Protein AF-A0A3D5HBB6-F1 (afdb_monomer)

Nearest PDB structures (foldseek):
  1wib-assembly1_A  TM=2.309E-01  e=7.895E-01  Mus musculus
  6h2v-assembly2_D  TM=2.590E-01  e=2.700E+00  Homo sapiens
  2jfd-assembly3_C  TM=2.347E-01  e=3.073E+00  Homo sapiens
  5col-assembly1_A  TM=2.822E-01  e=7.605E+00  Methanocaldococcus jannaschii
  4n30-assembly1_A  TM=2.978E-01  e=7.605E+00  Pseudomonas aeruginosa

pLDDT: mean 94.05, std 7.43, range [58.75, 98.12]

Solvent-accessible surface area (backbone atoms only — not comparable to full-atom values): 4925 Å² total; per-residue (Å²): 132,95,63,71,50,77,47,79,42,58,43,39,57,64,69,85,78,46,55,72,67,55,44,49,63,73,41,72,84,42,85,48,73,66,46,41,52,53,49,57,68,52,28,34,81,37,83,90,40,25,46,77,42,34,37,42,38,34,28,79,88,78,72,49,68,51,76,50,66,71,64,99,61,95,74,85,89,80,133

Structure (mmCIF, N/CA/C/O backbone):
data_AF-A0A3D5HBB6-F1
#
_entry.id   AF-A0A3D5HBB6-F1
#
loop_
_atom_site.group_PDB
_atom_site.id
_atom_site.type_symbol
_atom_site.label_atom_id
_atom_site.label_alt_id
_atom_site.label_comp_id
_atom_site.label_asym_id
_atom_site.label_entity_id
_atom_site.label_seq_id
_atom_site.pdbx_PDB_ins_code
_atom_site.Cartn_x
_atom_site.Cartn_y
_atom_site.Cartn_z
_atom_site.occupancy
_atom_site.B_iso_or_equiv
_atom_site.auth_seq_id
_atom_site.auth_comp_id
_atom_site.auth_asym_id
_atom_site.auth_atom_id
_atom_site.pdbx_PDB_model_num
ATOM 1 N N . MET A 1 1 ? 25.888 -7.025 -12.840 1.00 74.94 1 MET A N 1
ATOM 2 C CA . MET A 1 1 ? 24.855 -7.444 -11.867 1.00 74.94 1 MET A CA 1
ATOM 3 C C . MET A 1 1 ? 23.570 -6.808 -12.341 1.00 74.94 1 MET A C 1
ATOM 5 O O . MET A 1 1 ? 23.562 -5.591 -12.437 1.00 74.94 1 MET A O 1
ATOM 9 N N . ASN A 1 2 ? 22.563 -7.591 -12.724 1.00 85.88 2 ASN A N 1
ATOM 10 C CA . ASN A 1 2 ? 21.312 -7.028 -13.235 1.00 85.88 2 ASN A CA 1
ATOM 11 C C . ASN A 1 2 ? 20.547 -6.392 -12.072 1.00 85.88 2 ASN A C 1
ATOM 13 O O . ASN A 1 2 ? 20.416 -7.020 -11.019 1.00 85.88 2 ASN A O 1
ATOM 17 N N . LYS A 1 3 ? 20.088 -5.151 -12.245 1.00 93.44 3 LYS A N 1
ATOM 18 C CA . LYS A 1 3 ? 19.362 -4.389 -11.223 1.00 93.44 3 LYS A CA 1
ATOM 19 C C . LYS A 1 3 ? 18.043 -3.895 -11.798 1.00 93.44 3 LYS A C 1
ATOM 21 O O . LYS A 1 3 ? 17.971 -3.532 -12.968 1.00 93.44 3 LYS A O 1
ATOM 26 N N . VAL A 1 4 ? 17.024 -3.854 -10.952 1.00 96.00 4 VAL A N 1
ATOM 27 C CA . VAL A 1 4 ? 15.748 -3.192 -11.227 1.00 96.00 4 VAL A CA 1
ATOM 28 C C . VAL A 1 4 ? 15.388 -2.400 -9.977 1.00 96.00 4 VAL A C 1
ATOM 30 O O . VAL A 1 4 ? 15.488 -2.926 -8.868 1.00 96.00 4 VAL A O 1
ATOM 33 N N . VAL A 1 5 ? 15.027 -1.134 -10.156 1.00 97.25 5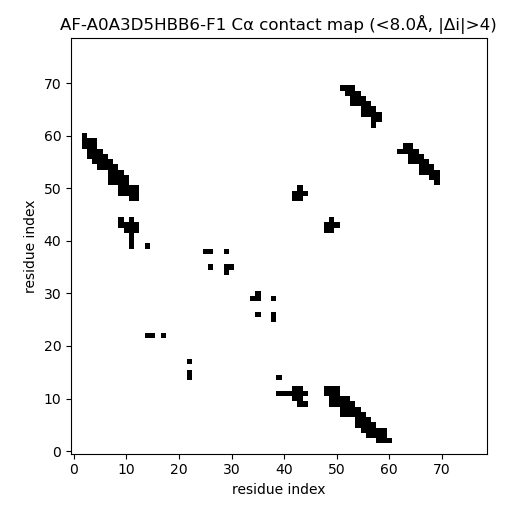 VAL A N 1
ATOM 34 C CA . VAL A 1 5 ? 14.495 -0.272 -9.099 1.00 97.25 5 VAL A CA 1
ATOM 35 C C . VAL A 1 5 ? 12.984 -0.437 -9.084 1.00 97.25 5 VAL A C 1
ATOM 37 O O . VAL A 1 5 ? 12.356 -0.375 -10.142 1.00 97.25 5 VAL A O 1
ATOM 40 N N . PHE A 1 6 ? 12.433 -0.653 -7.894 1.00 97.69 6 PHE A N 1
ATOM 41 C CA . PHE A 1 6 ? 10.998 -0.715 -7.663 1.00 97.69 6 PHE A CA 1
ATOM 42 C C . PHE A 1 6 ? 10.564 0.497 -6.857 1.00 97.69 6 PHE A C 1
ATOM 44 O O . PHE A 1 6 ? 11.199 0.830 -5.856 1.00 97.69 6 PHE A O 1
ATOM 51 N N . ASP A 1 7 ? 9.467 1.094 -7.290 1.00 97.81 7 ASP A N 1
ATOM 52 C CA . ASP A 1 7 ? 8.715 2.100 -6.555 1.00 97.81 7 ASP A CA 1
ATOM 53 C C . ASP A 1 7 ? 7.283 1.585 -6.390 1.00 97.81 7 A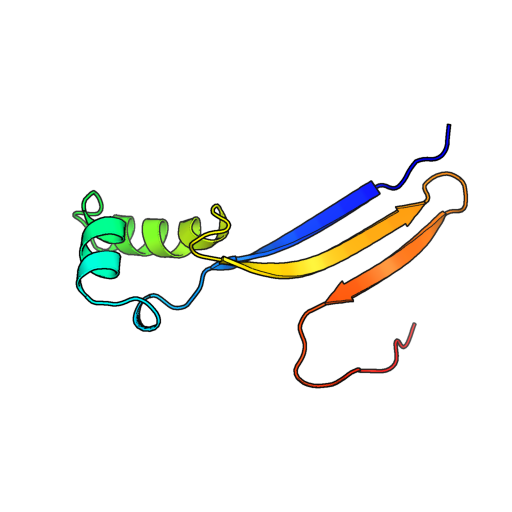SP A C 1
ATOM 55 O O . ASP A 1 7 ? 6.712 1.059 -7.350 1.00 97.81 7 ASP A O 1
ATOM 59 N N . ILE A 1 8 ? 6.735 1.619 -5.176 1.00 97.19 8 ILE A N 1
ATOM 60 C CA . ILE A 1 8 ? 5.465 0.954 -4.848 1.00 97.19 8 ILE A CA 1
ATOM 61 C C . ILE A 1 8 ? 4.567 1.927 -4.105 1.00 97.19 8 ILE A C 1
ATOM 63 O O . ILE A 1 8 ? 4.891 2.357 -3.001 1.00 97.19 8 ILE A O 1
ATOM 67 N N . GLU A 1 9 ? 3.384 2.151 -4.665 1.00 97.25 9 GLU A N 1
ATOM 68 C CA . GLU A 1 9 ? 2.354 2.984 -4.061 1.00 97.25 9 GLU A CA 1
ATOM 69 C C . GLU A 1 9 ? 1.201 2.131 -3.545 1.00 97.25 9 GLU A C 1
ATOM 71 O O . GLU A 1 9 ? 0.748 1.181 -4.197 1.00 97.25 9 GLU A O 1
ATOM 76 N N . THR A 1 10 ? 0.706 2.481 -2.361 1.00 97.62 10 THR A N 1
ATOM 77 C CA . THR A 1 10 ? -0.337 1.730 -1.656 1.00 97.62 10 THR A CA 1
ATOM 78 C C . THR A 1 10 ? -1.491 2.628 -1.242 1.00 97.62 10 THR A C 1
ATOM 80 O O . THR A 1 10 ? -1.321 3.810 -0.946 1.00 97.62 10 THR A O 1
ATOM 83 N N . LEU A 1 11 ? -2.684 2.041 -1.190 1.00 97.00 11 LEU A N 1
ATOM 84 C CA . LEU A 1 11 ? -3.895 2.691 -0.712 1.00 97.00 11 LEU A CA 1
ATOM 85 C C . LEU A 1 11 ? -4.515 1.842 0.393 1.00 97.00 11 LEU A C 1
ATOM 87 O O . LEU A 1 11 ? -4.792 0.658 0.185 1.00 97.00 11 LEU A O 1
ATOM 91 N N . GLY A 1 12 ? -4.732 2.456 1.557 1.00 97.75 12 GLY A N 1
ATOM 92 C CA . GLY A 1 12 ? -5.472 1.841 2.653 1.00 97.75 12 GLY A CA 1
ATOM 93 C C . GLY A 1 12 ? -6.906 1.532 2.227 1.00 97.75 12 GLY A C 1
ATOM 94 O O . GLY A 1 12 ? -7.519 2.304 1.486 1.00 97.75 12 GLY A O 1
ATOM 95 N N . PHE A 1 13 ? -7.445 0.402 2.671 1.00 97.62 13 PHE A N 1
ATOM 96 C CA . PHE A 1 13 ? -8.845 0.088 2.427 1.00 97.62 13 PHE A CA 1
ATOM 97 C C . PHE A 1 13 ? -9.763 1.059 3.187 1.00 97.62 13 PHE A C 1
ATOM 99 O O . PHE A 1 13 ? -9.395 1.533 4.268 1.00 97.62 13 PHE A O 1
ATOM 106 N N . PRO A 1 14 ? -10.968 1.338 2.657 1.00 96.19 14 PRO A N 1
ATOM 107 C CA . PRO A 1 14 ? -11.995 2.063 3.395 1.00 96.19 14 PRO A CA 1
ATOM 108 C C . PRO A 1 14 ? -12.269 1.404 4.752 1.00 96.19 14 PRO A C 1
ATOM 110 O O . PRO A 1 14 ? -12.319 0.177 4.846 1.00 96.19 14 PRO A O 1
ATOM 113 N N . LEU A 1 15 ? -12.452 2.197 5.812 1.00 96.00 15 LEU A N 1
ATOM 114 C CA . LEU A 1 15 ? -12.662 1.654 7.159 1.00 96.00 15 LEU A CA 1
ATOM 115 C C . LEU A 1 15 ? -13.911 0.757 7.237 1.00 96.00 15 LEU A C 1
ATOM 117 O O . LEU A 1 15 ? -13.905 -0.263 7.918 1.00 96.00 15 LEU A O 1
ATOM 121 N N . ASP A 1 16 ? -14.955 1.120 6.498 1.00 96.62 16 ASP A N 1
ATOM 122 C CA . ASP A 1 16 ? -16.224 0.399 6.390 1.00 96.62 16 ASP A CA 1
ATOM 123 C C . ASP A 1 16 ? -16.129 -0.915 5.595 1.00 96.62 16 ASP A 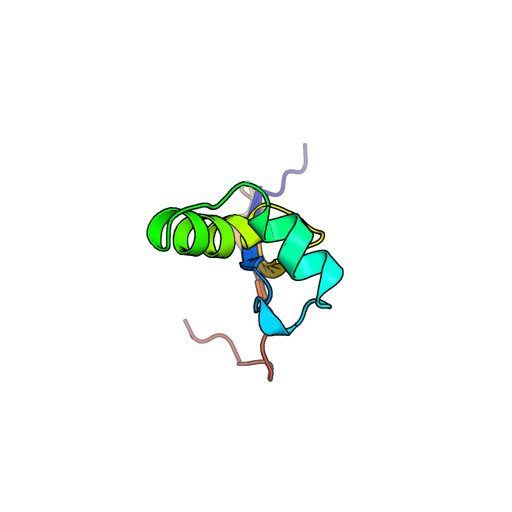C 1
ATOM 125 O O . ASP A 1 16 ? -17.081 -1.693 5.586 1.00 96.62 16 ASP A O 1
ATOM 129 N N . SER A 1 17 ? -14.983 -1.203 4.970 1.00 97.06 17 SER A N 1
ATOM 130 C CA . SER A 1 17 ? -14.716 -2.511 4.359 1.00 97.06 17 SER A CA 1
ATOM 131 C C . SER A 1 17 ? -14.295 -3.589 5.368 1.00 97.06 17 SER A C 1
ATOM 133 O O . SER A 1 17 ? -14.322 -4.774 5.034 1.00 97.06 17 SER A O 1
ATOM 135 N N . PHE A 1 18 ? -13.918 -3.198 6.591 1.00 97.69 18 PHE A N 1
ATOM 136 C CA . PHE A 1 18 ? -13.553 -4.110 7.677 1.00 97.69 18 PHE A CA 1
ATOM 137 C C . PHE A 1 18 ? -14.765 -4.447 8.553 1.00 97.69 18 PHE A C 1
ATOM 139 O O . PHE A 1 18 ? -15.674 -3.628 8.706 1.00 97.69 18 PHE A O 1
ATOM 146 N N . ASP A 1 19 ? -14.767 -5.624 9.180 1.00 98.12 19 ASP A N 1
ATOM 147 C CA . ASP A 1 19 ? -15.803 -5.978 10.156 1.00 98.12 19 ASP A CA 1
ATOM 148 C C . ASP A 1 19 ? -15.699 -5.145 11.451 1.00 98.12 19 ASP A C 1
ATOM 150 O O . ASP A 1 19 ? -14.681 -4.510 11.732 1.00 98.12 19 ASP A O 1
ATOM 154 N N . GLU A 1 20 ? -16.757 -5.139 12.267 1.00 97.88 20 GLU A N 1
ATOM 155 C CA . GLU A 1 20 ? -16.830 -4.311 13.482 1.00 97.88 20 GLU A CA 1
ATOM 156 C C . GLU A 1 20 ? -15.670 -4.563 14.460 1.00 97.88 20 GLU A C 1
ATOM 158 O O . GLU A 1 20 ? -15.130 -3.621 15.043 1.00 97.88 20 GLU A O 1
ATOM 163 N N . LYS A 1 21 ? -15.235 -5.821 14.612 1.00 98.00 21 LYS A N 1
ATOM 164 C CA . LYS A 1 21 ? -14.141 -6.173 15.532 1.00 98.00 21 LYS A CA 1
ATOM 165 C C . LYS A 1 21 ? -12.799 -5.686 15.003 1.00 98.00 21 LYS A C 1
ATOM 167 O O . LYS A 1 21 ? -11.947 -5.251 15.778 1.00 98.00 21 LYS A O 1
ATOM 172 N N . GLN A 1 22 ? -12.597 -5.764 13.692 1.00 97.56 22 GLN A N 1
ATOM 173 C CA . GLN A 1 22 ? -11.420 -5.216 13.031 1.00 97.56 22 GLN A CA 1
ATOM 174 C C . GLN A 1 22 ? -11.382 -3.693 13.160 1.00 97.56 22 GLN A C 1
ATOM 176 O O . GLN A 1 22 ? -10.334 -3.155 13.513 1.00 97.56 22 GLN A O 1
ATOM 181 N N . GLN A 1 23 ? -12.505 -3.004 12.944 1.00 97.69 23 GLN A N 1
ATOM 182 C CA . GLN A 1 23 ? -12.584 -1.550 13.107 1.00 97.69 23 GLN A CA 1
ATOM 183 C C . GLN A 1 23 ? -12.247 -1.128 14.544 1.00 97.69 23 GLN A C 1
ATOM 185 O O . GLN A 1 23 ? -11.401 -0.254 14.740 1.00 97.69 23 GLN A O 1
ATOM 190 N N . GLU A 1 24 ? -12.828 -1.790 15.550 1.00 97.12 24 GLU A N 1
ATOM 191 C CA . GLU A 1 24 ? -12.513 -1.542 16.963 1.00 97.12 24 GLU A CA 1
ATOM 192 C C . GLU A 1 24 ? -11.020 -1.758 17.247 1.00 97.12 24 GLU A C 1
ATOM 194 O O . GLU A 1 24 ? -10.363 -0.915 17.861 1.00 97.12 24 GLU A O 1
ATOM 199 N N . TYR A 1 25 ? -10.449 -2.858 16.750 1.00 97.31 25 TYR A N 1
ATOM 200 C CA . TYR A 1 25 ? -9.037 -3.165 16.950 1.00 97.31 25 TYR A CA 1
ATOM 201 C C . TYR A 1 25 ? -8.102 -2.148 16.284 1.00 97.31 25 TYR A C 1
ATOM 203 O O . TYR A 1 25 ? -7.097 -1.764 16.888 1.00 97.31 25 TYR A O 1
ATOM 211 N N . LEU A 1 26 ? -8.408 -1.717 15.057 1.00 97.56 26 LEU A N 1
ATOM 212 C CA . LEU A 1 26 ? -7.629 -0.7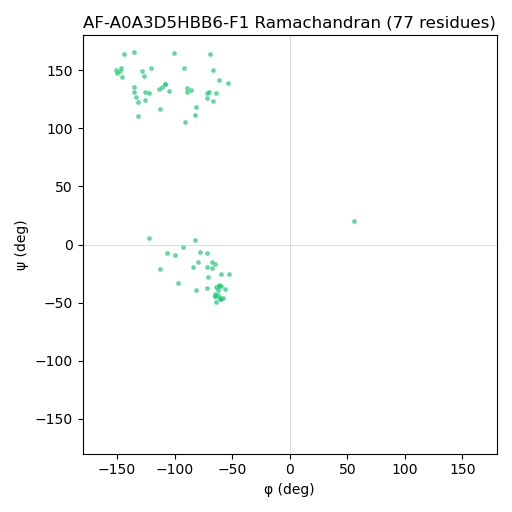10 14.332 1.00 97.56 26 LEU A CA 1
ATOM 213 C C . LEU A 1 26 ? -7.677 0.643 15.051 1.00 97.56 26 LEU A C 1
ATOM 215 O O . LEU A 1 26 ? -6.661 1.330 15.121 1.00 97.56 26 LEU A O 1
ATOM 219 N N . MET A 1 27 ? -8.821 0.983 15.651 1.00 97.38 27 MET A N 1
ATOM 220 C CA . MET A 1 27 ? -9.052 2.267 16.320 1.00 97.38 27 MET A CA 1
ATOM 221 C C . MET A 1 27 ? -8.756 2.271 17.820 1.00 97.38 27 MET A C 1
ATOM 223 O O . MET A 1 27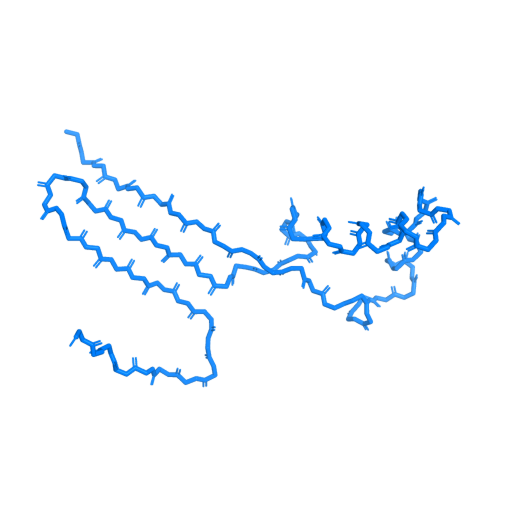 ? -8.839 3.322 18.449 1.00 97.38 27 MET A O 1
ATOM 227 N N . LYS A 1 28 ? -8.365 1.138 18.414 1.00 96.75 28 LYS A N 1
ATOM 228 C CA . LYS A 1 28 ? -8.230 0.966 19.876 1.00 96.75 28 LYS A CA 1
ATOM 229 C C . LYS A 1 28 ? -7.364 2.010 20.593 1.00 96.75 28 LYS A C 1
ATOM 231 O O . LYS A 1 28 ? -7.510 2.203 21.798 1.00 96.75 28 LYS A O 1
ATOM 236 N N . PHE A 1 29 ? -6.425 2.639 19.884 1.00 96.38 29 PHE A N 1
ATOM 237 C CA . PHE A 1 29 ? -5.515 3.644 20.440 1.00 96.38 29 PHE A CA 1
ATOM 238 C C . PHE A 1 29 ? -5.842 5.080 20.017 1.00 96.38 29 PHE A C 1
ATOM 240 O O . PHE A 1 29 ? -5.242 5.999 20.566 1.00 96.38 29 PHE A O 1
ATOM 247 N N . ALA A 1 30 ? -6.787 5.273 19.097 1.00 97.19 30 ALA A N 1
ATOM 248 C CA . ALA A 1 30 ? -7.216 6.578 18.620 1.00 97.19 30 ALA A CA 1
ATOM 249 C C . ALA A 1 30 ? -8.380 7.096 19.475 1.00 97.19 30 ALA A C 1
ATOM 251 O O . ALA A 1 30 ? -9.511 6.614 19.383 1.00 97.19 30 ALA A O 1
ATOM 252 N N . LYS A 1 31 ? -8.097 8.062 20.345 1.00 96.31 31 LYS A N 1
ATOM 253 C CA . LYS A 1 31 ? -9.039 8.601 21.332 1.00 96.31 31 LYS A CA 1
ATOM 254 C C . LYS A 1 31 ? -9.711 9.879 20.850 1.00 96.31 31 LYS A C 1
ATOM 256 O O . LYS A 1 31 ? -10.870 10.101 21.198 1.00 96.31 31 LYS A O 1
ATOM 261 N N . THR A 1 32 ? -9.013 10.699 20.067 1.00 97.94 32 THR A N 1
ATOM 262 C CA . THR A 1 32 ? -9.579 11.912 19.454 1.00 97.94 32 THR A CA 1
ATOM 263 C C . THR A 1 32 ? -9.953 11.683 17.992 1.00 97.94 32 THR A C 1
ATOM 265 O O . THR A 1 32 ? -9.546 10.698 17.373 1.00 97.94 32 THR A O 1
ATOM 268 N N . ASP A 1 33 ? -10.750 12.583 17.420 1.00 96.81 33 ASP A N 1
ATOM 269 C CA . ASP A 1 33 ? -11.141 12.477 16.012 1.00 96.81 33 ASP A CA 1
ATOM 270 C C . ASP A 1 33 ? -9.962 12.766 15.066 1.00 96.81 33 ASP A C 1
ATOM 272 O O . ASP A 1 33 ? -9.866 12.170 13.988 1.00 96.81 33 ASP A O 1
ATOM 276 N N . GLU A 1 34 ? -9.002 13.585 15.501 1.00 97.88 34 GLU A N 1
ATOM 277 C CA . GLU A 1 34 ? -7.724 13.777 14.813 1.00 97.88 34 GLU A CA 1
ATOM 278 C C . GLU A 1 34 ? -6.911 12.475 14.795 1.00 97.88 34 GLU A C 1
ATOM 280 O O . GLU A 1 34 ? -6.491 12.029 13.727 1.00 97.88 34 GLU A O 1
ATOM 285 N N . GLU A 1 35 ? -6.755 11.803 15.942 1.00 97.81 35 GLU A N 1
ATOM 286 C CA . GLU A 1 35 ? -6.027 10.528 16.028 1.00 97.81 35 GLU A CA 1
ATOM 287 C C . GLU A 1 35 ? -6.686 9.428 15.181 1.00 97.81 35 GLU A C 1
ATOM 289 O O . GLU A 1 35 ? -5.990 8.611 14.568 1.00 97.81 35 GLU A O 1
ATOM 294 N N . LYS A 1 36 ? -8.023 9.403 15.102 1.00 96.50 36 LYS A N 1
ATOM 295 C CA . LYS A 1 36 ? -8.752 8.470 14.224 1.00 96.50 36 LYS A CA 1
ATOM 296 C C . LYS A 1 36 ? -8.458 8.761 12.759 1.00 96.50 36 LYS A C 1
ATOM 298 O O . LYS A 1 36 ? -8.180 7.836 12.000 1.00 96.50 36 LYS A O 1
ATOM 303 N N . THR A 1 37 ? -8.474 10.034 12.372 1.00 96.62 37 THR A N 1
ATOM 304 C CA . THR A 1 37 ? -8.163 10.458 11.002 1.00 96.62 37 THR A CA 1
ATOM 305 C C . THR A 1 37 ? -6.745 10.047 10.614 1.00 96.62 37 THR A C 1
ATOM 307 O O . THR A 1 37 ? -6.544 9.438 9.562 1.00 96.62 37 THR A O 1
ATOM 310 N N . GLU A 1 38 ? -5.764 10.289 11.483 1.00 97.19 38 GLU A N 1
ATOM 311 C CA . GLU A 1 38 ? -4.389 9.837 11.256 1.00 97.19 38 GLU A CA 1
ATOM 312 C C . GLU A 1 38 ? -4.271 8.312 11.184 1.00 97.19 38 GLU A C 1
ATOM 314 O O . GLU A 1 38 ? -3.507 7.783 10.377 1.00 97.19 38 GLU A O 1
ATOM 319 N N . THR A 1 39 ? -5.009 7.590 12.029 1.00 97.50 39 THR A N 1
ATOM 320 C CA . THR A 1 39 ? -5.014 6.121 12.032 1.00 97.50 39 THR A CA 1
ATOM 321 C C . THR A 1 39 ? -5.538 5.576 10.708 1.00 97.50 39 THR A C 1
ATOM 323 O O . THR A 1 39 ? -4.915 4.684 10.135 1.00 97.50 39 THR A O 1
ATOM 326 N N . ILE A 1 40 ? -6.618 6.160 10.175 1.00 96.75 40 ILE A N 1
ATOM 327 C CA . ILE A 1 40 ? -7.158 5.821 8.849 1.00 96.75 40 ILE A CA 1
ATOM 328 C C . ILE A 1 40 ? -6.114 6.091 7.759 1.00 96.75 40 ILE A C 1
ATOM 330 O O . ILE A 1 40 ? -5.881 5.236 6.907 1.00 96.75 40 ILE A O 1
ATOM 334 N N . GLN A 1 41 ? -5.441 7.244 7.800 1.00 95.50 41 GLN A N 1
ATOM 335 C CA . GLN A 1 41 ? -4.400 7.582 6.823 1.00 95.50 41 GLN A CA 1
ATOM 336 C C . GLN A 1 41 ? -3.228 6.594 6.850 1.00 95.50 41 GLN A C 1
ATOM 338 O O . GLN A 1 41 ? -2.683 6.273 5.799 1.00 95.50 41 GLN A O 1
ATOM 343 N N . LYS A 1 42 ? -2.872 6.073 8.030 1.00 96.62 42 LYS A N 1
ATOM 344 C CA . LYS A 1 42 ? -1.784 5.100 8.218 1.00 96.62 42 LYS A CA 1
ATOM 345 C C . LYS A 1 42 ? -2.157 3.668 7.820 1.00 96.62 42 LYS A C 1
ATOM 347 O O . LYS A 1 42 ? -1.270 2.813 7.803 1.00 96.62 42 LYS A O 1
ATOM 352 N N . LEU A 1 43 ? -3.416 3.373 7.474 1.00 97.75 43 LEU A N 1
ATOM 353 C CA . LEU A 1 43 ? -3.818 2.029 7.030 1.00 97.75 43 LEU A CA 1
ATOM 354 C C . LEU A 1 43 ? -3.052 1.573 5.783 1.00 97.75 43 LEU A C 1
ATOM 356 O O . LEU A 1 43 ? -2.864 0.372 5.600 1.00 97.75 43 LEU A O 1
ATOM 360 N N . ASN A 1 44 ? -2.564 2.504 4.958 1.00 96.94 44 ASN A N 1
ATOM 361 C CA . ASN A 1 44 ? -1.738 2.193 3.791 1.00 96.94 44 ASN A CA 1
ATOM 362 C C . ASN A 1 44 ? -0.366 1.573 4.141 1.00 96.94 44 ASN A C 1
ATOM 364 O O . ASN A 1 44 ? 0.249 0.938 3.293 1.00 96.94 44 ASN A O 1
ATOM 368 N N . LEU A 1 45 ? 0.100 1.683 5.390 1.00 96.19 45 LEU A N 1
ATOM 369 C CA . LEU A 1 45 ? 1.423 1.207 5.817 1.00 96.19 45 LEU A CA 1
ATOM 370 C C . LEU A 1 45 ? 1.481 -0.296 6.140 1.00 96.19 45 LEU A C 1
A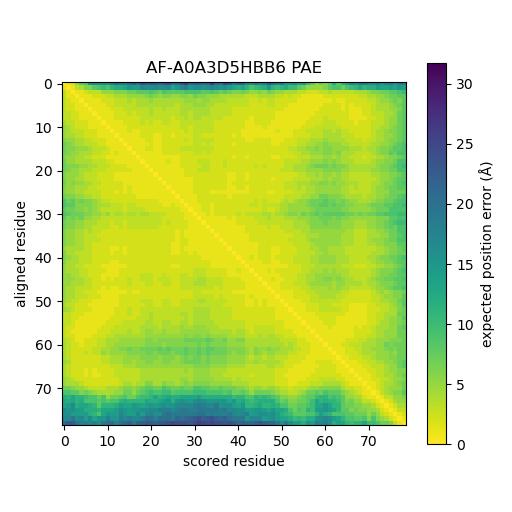TOM 372 O O . LEU A 1 45 ? 2.513 -0.783 6.603 1.00 96.19 45 LEU A O 1
ATOM 376 N N . SER A 1 46 ? 0.391 -1.043 5.940 1.00 95.69 46 SER A N 1
ATOM 377 C CA . SER A 1 46 ? 0.327 -2.476 6.242 1.00 95.69 46 SER A CA 1
ATOM 378 C C . SER A 1 46 ? -0.338 -3.267 5.111 1.00 95.69 46 SER A C 1
ATOM 380 O O . SER A 1 46 ? -1.412 -2.886 4.644 1.00 95.69 46 SER A O 1
ATOM 382 N N . PRO A 1 47 ? 0.226 -4.427 4.718 1.00 94.94 47 PRO A N 1
ATOM 383 C CA . PRO A 1 47 ? -0.340 -5.269 3.662 1.00 94.94 47 PRO A CA 1
ATOM 384 C C . PRO A 1 47 ? -1.685 -5.905 4.044 1.00 94.94 47 PRO A C 1
ATOM 386 O O . PRO A 1 47 ? -2.386 -6.414 3.178 1.00 94.94 47 PRO A O 1
ATOM 389 N N . LEU A 1 48 ? -2.050 -5.906 5.331 1.00 96.56 48 LEU A N 1
ATOM 390 C CA . LEU A 1 48 ? -3.341 -6.423 5.799 1.00 96.56 48 LEU A CA 1
ATOM 391 C C . LEU A 1 48 ? -4.471 -5.397 5.682 1.00 96.56 48 LEU A C 1
ATOM 393 O O . LEU A 1 48 ? -5.640 -5.769 5.719 1.00 96.56 48 LEU A O 1
ATOM 397 N N . THR A 1 49 ? -4.129 -4.114 5.581 1.00 98.00 49 THR A N 1
ATOM 398 C CA . THR A 1 49 ? -5.087 -3.001 5.604 1.00 98.00 49 THR A CA 1
ATOM 399 C C . THR A 1 49 ? -5.020 -2.137 4.354 1.00 98.00 49 THR A C 1
ATOM 401 O O . THR A 1 49 ? -5.702 -1.119 4.284 1.00 98.00 49 THR A O 1
ATOM 404 N N . ALA A 1 50 ? -4.225 -2.538 3.364 1.00 97.75 50 ALA A N 1
ATOM 405 C CA . ALA A 1 50 ? -3.993 -1.788 2.145 1.00 97.75 50 ALA A CA 1
ATOM 406 C C . ALA A 1 50 ? -3.851 -2.703 0.933 1.00 97.75 50 ALA A C 1
ATOM 408 O O . ALA A 1 50 ? -3.555 -3.893 1.055 1.00 97.75 50 ALA A O 1
ATOM 409 N N . LYS A 1 51 ? -3.974 -2.106 -0.251 1.00 96.62 51 LYS A N 1
ATOM 410 C CA . LYS A 1 51 ? -3.603 -2.724 -1.525 1.00 96.62 51 LYS A CA 1
ATOM 411 C C . LYS A 1 51 ? -2.529 -1.907 -2.232 1.00 96.62 51 LYS A C 1
ATOM 413 O O . LYS A 1 51 ? -2.468 -0.688 -2.079 1.00 96.62 51 LYS A O 1
ATOM 418 N N . ILE A 1 52 ? -1.717 -2.577 -3.045 1.00 97.31 52 ILE A N 1
ATOM 419 C CA . ILE A 1 52 ? -0.843 -1.908 -4.014 1.00 97.31 52 ILE A CA 1
ATOM 420 C C . ILE A 1 52 ? -1.723 -1.325 -5.121 1.00 97.31 52 ILE A C 1
ATOM 422 O O . ILE A 1 52 ? -2.577 -2.030 -5.658 1.00 97.31 52 ILE A O 1
ATOM 426 N N . ILE A 1 53 ? -1.510 -0.054 -5.456 1.00 96.81 53 ILE A N 1
ATOM 427 C CA . ILE A 1 53 ? -2.224 0.644 -6.535 1.00 96.81 53 ILE A CA 1
ATOM 428 C C . ILE A 1 53 ? -1.317 1.002 -7.711 1.00 96.81 53 ILE A C 1
ATOM 430 O O . ILE A 1 53 ? -1.819 1.170 -8.818 1.00 96.81 53 ILE A O 1
ATOM 434 N N . ALA A 1 54 ? -0.000 1.070 -7.503 1.00 96.81 54 ALA A N 1
ATOM 435 C CA . ALA A 1 54 ? 0.967 1.224 -8.579 1.00 96.81 54 ALA A CA 1
ATOM 436 C C . ALA A 1 54 ? 2.308 0.566 -8.232 1.00 96.81 54 ALA A C 1
ATOM 438 O O . ALA A 1 54 ? 2.720 0.527 -7.073 1.00 96.81 54 ALA A O 1
ATOM 439 N N . ILE A 1 55 ? 2.983 0.057 -9.260 1.00 97.75 55 ILE A N 1
ATOM 440 C CA . ILE A 1 55 ? 4.352 -0.452 -9.213 1.00 97.75 55 ILE A CA 1
ATOM 441 C C . ILE A 1 55 ? 5.112 0.151 -10.390 1.00 97.75 55 ILE A C 1
ATOM 443 O O . ILE A 1 55 ? 4.868 -0.206 -11.547 1.00 97.75 55 ILE A O 1
ATOM 447 N N . GLY A 1 56 ? 6.051 1.041 -10.093 1.00 96.88 56 GLY A N 1
ATOM 448 C CA . GLY A 1 56 ? 7.056 1.511 -11.034 1.00 96.88 56 GLY A CA 1
ATOM 449 C C . GLY A 1 56 ? 8.251 0.564 -11.055 1.00 96.88 56 GLY A C 1
ATOM 450 O O . GLY A 1 56 ? 8.765 0.173 -10.009 1.00 96.88 56 GLY A O 1
ATOM 451 N N . MET A 1 57 ? 8.704 0.187 -12.247 1.00 97.44 57 MET A N 1
ATOM 452 C CA . MET A 1 57 ? 9.914 -0.608 -12.449 1.00 97.44 57 MET A CA 1
ATOM 453 C C . MET A 1 57 ? 10.846 0.109 -13.417 1.00 97.44 57 MET A C 1
ATOM 455 O O . MET A 1 57 ? 10.416 0.491 -14.506 1.00 97.44 57 MET A O 1
ATOM 459 N N . LEU A 1 58 ? 12.122 0.238 -13.054 1.00 97.00 58 LEU A N 1
ATOM 460 C CA . LEU A 1 58 ? 13.153 0.851 -13.894 1.00 97.00 58 LEU A CA 1
ATOM 461 C C . LEU A 1 58 ? 14.411 -0.017 -13.923 1.00 97.00 58 LEU A C 1
ATOM 463 O O . LEU A 1 58 ? 14.979 -0.336 -12.878 1.00 97.00 58 LEU A O 1
ATOM 467 N N . ASN A 1 59 ? 14.886 -0.355 -15.118 1.00 96.50 59 ASN A N 1
ATOM 468 C CA . ASN A 1 59 ? 16.256 -0.816 -15.300 1.00 96.50 59 ASN A CA 1
ATOM 469 C C . ASN A 1 59 ? 17.172 0.421 -15.393 1.00 96.50 59 ASN A C 1
ATOM 471 O O . ASN A 1 59 ? 17.092 1.147 -16.386 1.00 96.50 59 ASN A O 1
ATOM 475 N N . PRO A 1 60 ? 18.040 0.682 -14.397 1.00 95.19 60 PRO A N 1
ATOM 476 C CA . PRO A 1 60 ? 18.877 1.880 -14.389 1.00 95.19 60 PRO A CA 1
ATOM 477 C C . PRO A 1 60 ? 20.001 1.833 -15.434 1.00 95.19 60 PRO A C 1
ATOM 479 O O . PRO A 1 60 ? 20.534 2.880 -15.786 1.00 95.19 60 PRO A O 1
ATOM 482 N N . ASP A 1 61 ? 20.356 0.646 -15.934 1.00 94.94 61 ASP A N 1
ATOM 483 C CA . ASP A 1 61 ? 21.425 0.479 -16.920 1.00 94.94 61 ASP A CA 1
ATOM 484 C C . ASP A 1 61 ? 20.922 0.796 -18.340 1.00 94.94 61 ASP A C 1
ATOM 486 O O . ASP A 1 61 ? 21.639 1.407 -19.129 1.00 94.94 61 ASP A O 1
ATOM 490 N N . SER A 1 62 ? 19.684 0.402 -18.676 1.00 95.00 62 SER A N 1
ATOM 491 C CA . SER A 1 62 ? 19.079 0.660 -19.997 1.00 95.00 62 SER A CA 1
ATOM 492 C C . SER A 1 62 ? 18.125 1.855 -20.036 1.00 95.00 62 SER A C 1
ATOM 494 O O . SER A 1 62 ? 17.673 2.237 -21.116 1.00 95.00 62 SER A O 1
ATOM 496 N N . ASN A 1 63 ? 17.786 2.419 -18.875 1.00 93.38 63 ASN A N 1
ATOM 497 C CA . ASN A 1 63 ? 16.755 3.441 -18.696 1.00 93.38 63 ASN A CA 1
ATOM 498 C C . ASN A 1 63 ? 15.361 3.028 -1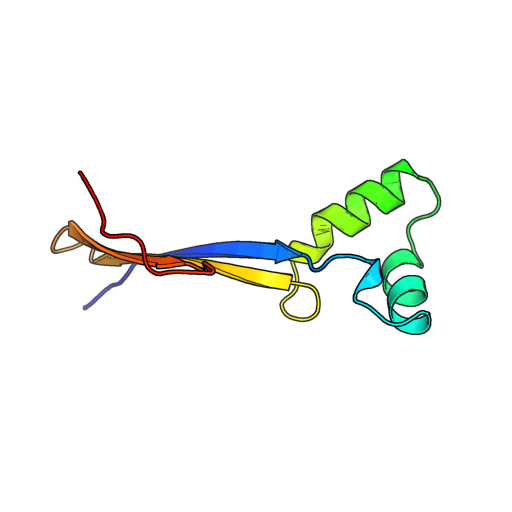9.220 1.00 93.38 63 ASN A C 1
ATOM 500 O O . ASN A 1 63 ? 14.513 3.871 -19.504 1.00 93.38 63 ASN A O 1
ATOM 504 N N . GLN A 1 64 ? 15.118 1.722 -19.372 1.00 94.62 64 GLN A N 1
ATOM 505 C CA . GLN A 1 64 ? 13.814 1.187 -19.751 1.00 94.62 64 GLN A CA 1
ATOM 506 C C . GLN A 1 64 ? 12.984 0.920 -18.502 1.00 94.62 64 GLN A C 1
ATOM 508 O O . GLN A 1 64 ? 13.473 0.320 -17.540 1.00 94.62 64 GLN A O 1
ATOM 513 N N . GLY A 1 65 ? 11.718 1.324 -18.539 1.00 93.94 65 GLY A N 1
ATOM 514 C CA . GLY A 1 65 ? 10.802 1.154 -17.423 1.00 93.94 65 GLY A CA 1
ATOM 515 C C . GLY A 1 65 ? 9.429 0.651 -17.837 1.00 93.94 65 GLY A C 1
ATOM 516 O O . GLY A 1 65 ? 9.063 0.651 -19.013 1.00 93.94 65 GLY A O 1
ATOM 517 N N . LYS A 1 66 ? 8.673 0.206 -16.838 1.00 94.25 66 LYS A N 1
ATOM 518 C CA . LYS A 1 66 ? 7.268 -0.173 -16.965 1.00 94.25 66 LYS A CA 1
ATOM 519 C C . LYS A 1 66 ? 6.538 0.196 -15.683 1.00 94.25 66 LYS A C 1
ATOM 521 O O . LYS A 1 66 ? 7.094 0.061 -14.598 1.00 94.25 66 LYS A O 1
ATOM 526 N N . VAL A 1 67 ? 5.287 0.615 -15.824 1.00 93.56 67 VAL A N 1
ATOM 527 C CA . VAL A 1 67 ? 4.381 0.844 -14.700 1.00 93.56 67 VAL A CA 1
ATOM 528 C C . VAL A 1 67 ? 3.257 -0.179 -14.775 1.00 93.56 67 VAL A C 1
ATOM 530 O O . VAL A 1 67 ? 2.704 -0.428 -15.848 1.00 93.56 67 VAL A O 1
ATOM 533 N N . LEU A 1 68 ? 2.951 -0.798 -13.642 1.00 93.69 68 LEU A N 1
ATOM 534 C CA . LEU A 1 68 ? 1.721 -1.550 -13.420 1.00 93.69 68 LEU A CA 1
ATOM 535 C C . LEU A 1 68 ? 0.864 -0.732 -12.461 1.00 93.69 68 LEU A C 1
ATOM 537 O O . LEU A 1 68 ? 1.402 -0.178 -11.509 1.00 93.69 68 LEU A O 1
ATOM 541 N N . TYR A 1 69 ? -0.438 -0.644 -12.693 1.00 94.50 69 TYR A N 1
ATOM 542 C CA . TYR A 1 69 ? -1.339 0.096 -11.817 1.00 94.50 69 TYR A CA 1
ATOM 543 C C . TYR A 1 69 ? -2.712 -0.569 -11.767 1.00 94.50 69 TYR A C 1
ATOM 545 O O . TYR A 1 69 ? -3.106 -1.261 -12.707 1.00 94.50 69 TYR A O 1
ATOM 553 N N . ASP A 1 70 ? -3.410 -0.395 -10.648 1.00 93.81 70 ASP A N 1
ATOM 554 C CA . ASP A 1 70 ? -4.778 -0.872 -10.472 1.00 93.81 70 ASP A CA 1
ATOM 555 C C . ASP A 1 70 ? -5.751 0.122 -11.109 1.00 93.81 7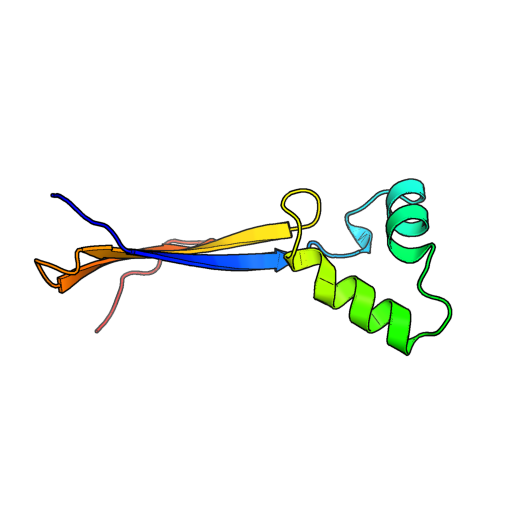0 ASP A C 1
ATOM 557 O O . ASP A 1 70 ? -5.809 1.292 -10.726 1.00 93.81 70 ASP A O 1
ATOM 561 N N . ALA A 1 71 ? -6.502 -0.343 -12.101 1.00 91.25 71 ALA A N 1
ATOM 562 C CA . ALA A 1 71 ? -7.458 0.469 -12.834 1.00 91.25 71 ALA A CA 1
ATOM 563 C C . ALA A 1 71 ? -8.616 -0.398 -13.345 1.00 91.25 71 ALA A C 1
ATOM 565 O O . ALA A 1 71 ? -8.421 -1.568 -13.678 1.00 91.25 71 ALA A O 1
ATOM 566 N N . PRO A 1 72 ? -9.828 0.168 -13.480 1.00 89.75 72 PRO A N 1
ATOM 567 C CA . PRO A 1 72 ? -10.980 -0.575 -13.985 1.00 89.75 72 PRO A CA 1
ATOM 568 C C . PRO A 1 72 ? -10.846 -0.966 -15.465 1.00 89.75 72 PRO A C 1
ATOM 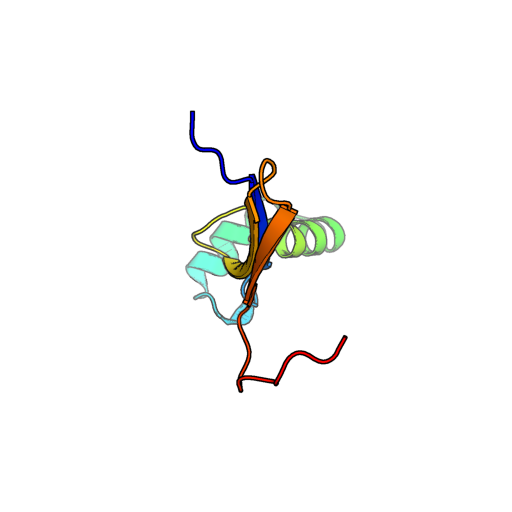570 O O . PRO A 1 72 ? -11.570 -1.848 -15.928 1.00 89.75 72 PRO A O 1
ATOM 573 N N . LYS A 1 73 ? -9.974 -0.292 -16.225 1.00 88.69 73 LYS A N 1
ATOM 574 C CA . LYS A 1 73 ? -9.704 -0.547 -17.645 1.00 88.69 73 LYS A CA 1
ATOM 575 C C . LYS A 1 73 ? -8.246 -0.238 -17.960 1.00 88.69 73 LYS A C 1
ATOM 577 O O . LYS A 1 73 ? -7.674 0.670 -17.368 1.00 88.69 73 LYS A O 1
ATOM 582 N N . GLU A 1 74 ? -7.681 -0.953 -18.926 1.00 83.31 74 GLU A N 1
ATOM 583 C CA . GLU A 1 74 ? -6.386 -0.588 -19.495 1.00 83.31 74 GLU A CA 1
ATOM 584 C C . GLU A 1 74 ? -6.534 0.670 -20.355 1.00 83.31 74 GLU A C 1
ATOM 586 O O . GLU A 1 74 ? -7.358 0.710 -21.274 1.00 83.31 74 GLU A O 1
ATOM 591 N N . GLU A 1 75 ? -5.725 1.687 -20.069 1.00 79.81 75 GLU A N 1
ATOM 592 C CA . GLU A 1 75 ? -5.622 2.882 -20.900 1.00 79.81 75 GLU A CA 1
ATOM 593 C C . GLU A 1 75 ? -4.310 2.848 -21.697 1.00 79.81 75 GLU A C 1
ATOM 595 O O . GLU A 1 75 ? -3.247 2.564 -21.127 1.00 79.81 75 GLU A O 1
ATOM 600 N N . PRO A 1 76 ? -4.346 3.108 -23.020 1.00 76.62 76 PRO A N 1
ATOM 601 C CA . PRO A 1 76 ? -3.133 3.186 -23.816 1.00 76.62 76 PRO A CA 1
ATOM 602 C C . PRO A 1 76 ? -2.285 4.366 -23.340 1.00 76.62 76 PRO A C 1
ATOM 604 O O . PRO A 1 76 ? -2.768 5.488 -23.208 1.00 76.62 76 PRO A O 1
ATOM 607 N N . TRP A 1 77 ? -1.001 4.110 -23.102 1.00 70.94 77 TRP A N 1
ATOM 608 C CA . TRP A 1 77 ? -0.063 5.154 -22.710 1.00 70.94 77 TRP A CA 1
ATOM 609 C C . TRP A 1 77 ? 0.151 6.144 -23.864 1.00 70.94 77 TRP A C 1
ATOM 611 O O . TRP A 1 77 ? 0.554 5.738 -24.956 1.00 70.94 77 TRP A O 1
ATOM 621 N N . SER A 1 78 ? -0.098 7.433 -23.619 1.00 63.62 78 SER A N 1
ATOM 622 C CA . SER A 1 78 ? 0.249 8.525 -24.535 1.00 63.62 78 SER A CA 1
ATOM 623 C C . SER A 1 78 ? 1.335 9.401 -23.913 1.00 63.62 78 SER A C 1
ATOM 625 O O . SER A 1 78 ? 1.103 10.011 -22.868 1.00 63.62 78 SER A O 1
ATOM 627 N N . SER A 1 79 ? 2.502 9.447 -24.557 1.00 58.75 79 SER A N 1
ATOM 628 C CA . SER A 1 79 ? 3.591 10.387 -24.261 1.00 58.75 79 SER A CA 1
ATOM 629 C C . SER A 1 79 ? 3.302 11.792 -24.759 1.00 58.75 79 SER A C 1
ATOM 631 O O . SER A 1 79 ? 2.827 11.878 -25.917 1.00 58.75 79 SER A O 1
#

Radius of gyration: 17.46 Å; Cα contacts (8 Å, |Δi|>4): 95; chains: 1; bounding box: 42×21×46 Å

Secondary structure (DSSP, 8-state):
----EEEEEEEEPPGGGS-HHHHHHHHTT--SHHHHHHHHHGGGGSTTTEEEEEEEEEETTTTEEEEEE--SS------

Mean predicted aligned error: 4.3 Å

Foldseek 3Di:
DWDKDKDWDKDFDDLVVDDPVVSCVLCVPPPDPVSVVVSSVCLRVDPVGIDTAKMWIARPVVRDIDMDGDDPDDDDDDD

Sequence (79 aa):
MNKVVFDIETLGFPLDSFDEKQQEYLMKFAKTDEEKTETIQKLNLSPLTAKIIAIGMLNPDSNQGKVLYDAPKEEPWSS